Protein AF-A0A7S1AR03-F1 (afdb_monomer)

Structure (mmCIF, N/CA/C/O backbone):
data_AF-A0A7S1AR03-F1
#
_entry.id   AF-A0A7S1AR03-F1
#
loop_
_atom_site.group_PDB
_atom_site.id
_atom_site.type_symbol
_atom_site.label_atom_id
_atom_site.label_alt_id
_atom_site.label_comp_id
_atom_site.label_asym_id
_atom_site.label_entity_id
_atom_site.label_seq_id
_atom_site.pdbx_PDB_ins_code
_atom_site.Cartn_x
_atom_site.Cartn_y
_atom_site.Cartn_z
_atom_site.occupancy
_atom_site.B_iso_or_equiv
_atom_site.auth_seq_id
_atom_site.auth_comp_id
_atom_site.auth_asym_id
_atom_site.auth_atom_id
_atom_site.pdbx_PDB_model_num
ATOM 1 N N . MET A 1 1 ? 25.956 -5.002 -8.407 1.00 45.28 1 MET A N 1
ATOM 2 C CA . MET A 1 1 ? 24.996 -4.002 -8.922 1.00 45.28 1 MET A CA 1
ATOM 3 C C . MET A 1 1 ? 23.607 -4.497 -8.555 1.00 45.28 1 MET A C 1
ATOM 5 O O . MET A 1 1 ? 23.213 -5.541 -9.053 1.00 45.28 1 MET A O 1
ATOM 9 N N . VAL A 1 2 ? 22.921 -3.861 -7.604 1.00 52.69 2 VAL A N 1
ATOM 10 C CA . VAL A 1 2 ? 21.537 -4.247 -7.279 1.00 52.69 2 VAL A CA 1
ATOM 11 C C . VAL A 1 2 ? 20.655 -3.767 -8.431 1.00 52.69 2 VAL A C 1
ATOM 13 O O . VAL A 1 2 ? 20.696 -2.583 -8.761 1.00 52.69 2 VAL A O 1
ATOM 16 N N . SER A 1 3 ? 19.921 -4.676 -9.078 1.00 77.12 3 SER A N 1
ATOM 17 C CA . SER A 1 3 ? 18.981 -4.301 -10.142 1.00 77.12 3 SER A CA 1
ATOM 18 C C . SER A 1 3 ? 17.874 -3.417 -9.561 1.00 77.12 3 SER A C 1
ATOM 20 O O . SER A 1 3 ? 17.363 -3.713 -8.478 1.00 77.12 3 SER A O 1
ATOM 22 N N . TYR A 1 4 ? 17.488 -2.352 -10.270 1.00 78.38 4 TYR A N 1
ATOM 23 C CA . TYR A 1 4 ? 16.391 -1.461 -9.869 1.00 78.38 4 TYR A CA 1
ATOM 24 C C . TYR A 1 4 ? 15.093 -2.230 -9.590 1.00 78.38 4 TYR A C 1
ATOM 26 O O . TYR A 1 4 ? 14.359 -1.878 -8.668 1.00 78.38 4 TYR A O 1
ATOM 34 N N . ASP A 1 5 ? 14.872 -3.331 -10.307 1.00 76.56 5 ASP A N 1
ATOM 35 C CA . ASP A 1 5 ? 13.723 -4.218 -10.115 1.00 76.56 5 ASP A CA 1
ATOM 36 C C . ASP A 1 5 ? 13.712 -4.866 -8.727 1.00 76.56 5 ASP A C 1
ATOM 38 O O . ASP A 1 5 ? 12.665 -4.969 -8.097 1.00 76.56 5 ASP A O 1
ATOM 42 N N . CYS A 1 6 ? 14.880 -5.248 -8.201 1.00 82.19 6 CYS A N 1
ATOM 43 C CA . CYS A 1 6 ? 14.987 -5.858 -6.875 1.00 82.19 6 CYS A CA 1
ATOM 44 C C . CYS A 1 6 ? 14.612 -4.857 -5.772 1.00 82.19 6 CYS A C 1
ATOM 46 O O . CYS A 1 6 ? 13.859 -5.187 -4.858 1.00 82.19 6 CYS A O 1
ATOM 48 N N . ILE A 1 7 ? 15.081 -3.610 -5.892 1.00 85.50 7 ILE A N 1
ATOM 49 C CA . ILE A 1 7 ? 14.748 -2.536 -4.945 1.00 85.50 7 ILE A CA 1
ATOM 50 C C . ILE A 1 7 ? 13.247 -2.243 -4.992 1.00 85.50 7 ILE A C 1
ATOM 52 O O . ILE A 1 7 ? 12.609 -2.148 -3.946 1.00 85.50 7 ILE A O 1
ATOM 56 N N . LEU A 1 8 ? 12.670 -2.149 -6.192 1.00 86.81 8 LEU A N 1
ATOM 57 C CA . LEU A 1 8 ? 11.239 -1.904 -6.361 1.00 86.81 8 LEU A CA 1
ATOM 58 C C . LEU A 1 8 ? 10.381 -3.042 -5.805 1.00 86.81 8 LEU A C 1
ATOM 60 O O . LEU A 1 8 ? 9.398 -2.760 -5.123 1.00 86.81 8 LEU A O 1
ATOM 64 N N . CYS A 1 9 ? 10.773 -4.300 -6.019 1.00 86.69 9 CYS A N 1
ATOM 65 C CA . CYS A 1 9 ? 10.070 -5.451 -5.456 1.00 86.69 9 CYS A CA 1
ATOM 66 C C . CYS A 1 9 ? 10.150 -5.492 -3.924 1.00 86.69 9 CYS A C 1
ATOM 68 O O . CYS A 1 9 ? 9.144 -5.753 -3.269 1.00 86.69 9 CYS A O 1
ATOM 70 N N . LEU A 1 10 ? 11.312 -5.192 -3.334 1.00 89.00 10 LEU A N 1
ATOM 71 C CA . LEU A 1 10 ? 11.476 -5.164 -1.876 1.00 89.00 10 LEU A CA 1
ATOM 72 C C . LEU A 1 10 ? 10.691 -4.018 -1.232 1.00 89.00 10 LEU A C 1
ATOM 74 O O . LEU A 1 10 ? 9.923 -4.246 -0.296 1.00 89.00 10 LEU A O 1
ATOM 78 N N . CYS A 1 11 ? 10.844 -2.793 -1.745 1.00 90.75 11 CYS A N 1
ATOM 79 C CA . CYS A 1 11 ? 10.102 -1.633 -1.252 1.00 90.75 11 CYS A CA 1
ATOM 80 C C . CYS A 1 11 ? 8.594 -1.819 -1.448 1.00 90.75 11 CYS A C 1
ATOM 82 O O . CYS A 1 11 ? 7.817 -1.553 -0.534 1.00 90.75 11 CYS A O 1
ATOM 84 N N . GLY A 1 12 ? 8.184 -2.319 -2.616 1.00 89.94 12 GLY A N 1
ATOM 85 C CA . GLY A 1 12 ? 6.792 -2.612 -2.927 1.00 89.94 12 GLY A CA 1
ATOM 86 C C . GLY A 1 12 ? 6.200 -3.690 -2.020 1.00 89.94 12 GLY A C 1
ATOM 87 O O . GLY A 1 12 ? 5.111 -3.502 -1.478 1.00 89.94 12 GLY A O 1
ATOM 88 N N . GLY A 1 13 ? 6.933 -4.781 -1.787 1.00 90.88 13 GLY A N 1
ATOM 89 C CA . GLY A 1 13 ? 6.532 -5.848 -0.872 1.00 90.88 13 GLY A CA 1
ATOM 90 C C . GLY A 1 13 ? 6.371 -5.356 0.567 1.00 90.88 13 GLY A C 1
ATOM 91 O O . GLY A 1 13 ? 5.349 -5.634 1.193 1.00 90.88 13 GLY A O 1
ATOM 92 N N . LEU A 1 14 ? 7.327 -4.568 1.071 1.00 93.31 14 LEU A N 1
ATOM 93 C CA . LEU A 1 14 ? 7.262 -3.991 2.418 1.00 93.31 14 LEU A CA 1
ATOM 94 C C . LEU A 1 14 ? 6.062 -3.048 2.580 1.00 93.31 14 LEU A C 1
ATOM 96 O O . LEU A 1 14 ? 5.306 -3.170 3.543 1.00 93.31 14 LEU A O 1
ATOM 100 N N . VAL A 1 15 ? 5.850 -2.144 1.618 1.00 94.12 15 VAL A N 1
ATOM 101 C CA . VAL A 1 15 ? 4.688 -1.243 1.620 1.00 94.12 15 VAL A CA 1
ATOM 102 C C . VAL A 1 15 ? 3.385 -2.035 1.592 1.00 94.12 15 VAL A C 1
ATOM 104 O O . VAL A 1 15 ? 2.469 -1.718 2.347 1.00 94.12 15 VAL A O 1
ATOM 107 N N . SER A 1 16 ? 3.300 -3.097 0.789 1.00 93.69 16 SER A N 1
ATOM 108 C CA . SER A 1 16 ? 2.112 -3.951 0.742 1.00 93.69 16 SER A CA 1
ATOM 109 C C . SER A 1 16 ? 1.804 -4.614 2.091 1.00 93.69 16 SER A C 1
ATOM 111 O O . SER A 1 16 ? 0.634 -4.736 2.442 1.00 93.69 16 SER A O 1
ATOM 113 N N . VAL A 1 17 ? 2.814 -4.977 2.891 1.00 94.12 17 VAL A N 1
ATOM 114 C CA . VAL A 1 17 ? 2.603 -5.484 4.261 1.00 94.12 17 VAL A CA 1
ATOM 115 C C . VAL A 1 17 ? 2.029 -4.399 5.175 1.00 94.12 17 VAL A C 1
ATOM 117 O O . VAL A 1 17 ? 1.090 -4.660 5.925 1.00 94.12 17 VAL A O 1
ATOM 120 N N . PHE A 1 18 ? 2.532 -3.167 5.101 1.00 94.56 18 PHE A N 1
ATOM 121 C CA . PHE A 1 18 ? 1.993 -2.069 5.913 1.00 94.56 18 PHE A CA 1
ATOM 122 C C . PHE A 1 18 ? 0.559 -1.702 5.512 1.00 94.56 18 PHE A C 1
ATOM 124 O O . PHE A 1 18 ? -0.281 -1.447 6.377 1.00 94.56 18 PHE A O 1
ATOM 131 N N . LEU A 1 19 ? 0.253 -1.737 4.214 1.00 94.06 19 LEU A N 1
ATOM 132 C CA . LEU A 1 19 ? -1.102 -1.524 3.707 1.00 94.06 19 LEU A CA 1
ATOM 133 C C . LEU A 1 19 ? -2.047 -2.683 4.068 1.00 94.06 19 LEU A C 1
ATOM 135 O O . LEU A 1 19 ? -3.223 -2.446 4.324 1.00 94.06 19 LEU A O 1
ATOM 139 N N . LEU A 1 20 ? -1.555 -3.921 4.181 1.00 94.81 20 LEU A N 1
ATOM 140 C CA . LEU A 1 20 ? -2.344 -5.027 4.737 1.00 94.81 20 LEU A CA 1
ATOM 141 C C . LEU A 1 20 ? -2.737 -4.757 6.195 1.00 94.81 20 LEU A C 1
ATOM 143 O O . LEU A 1 20 ? -3.902 -4.928 6.551 1.00 94.81 20 LEU A O 1
ATOM 147 N N . THR A 1 21 ? -1.804 -4.270 7.019 1.00 93.38 21 THR A N 1
ATOM 148 C CA . THR A 1 21 ? -2.104 -3.852 8.401 1.00 93.38 21 THR A CA 1
ATOM 149 C C . THR A 1 21 ? -3.168 -2.757 8.433 1.00 93.38 21 THR A C 1
ATOM 151 O O . THR A 1 21 ? -4.097 -2.831 9.238 1.00 93.38 21 THR A O 1
ATOM 154 N N . LEU A 1 22 ? -3.079 -1.776 7.529 1.00 93.38 22 LEU A N 1
ATOM 155 C CA . LEU A 1 22 ? -4.106 -0.751 7.365 1.00 93.38 22 LEU A CA 1
ATOM 156 C C . LEU A 1 22 ? -5.472 -1.370 7.045 1.00 93.38 22 LEU A C 1
ATOM 158 O O . LEU A 1 22 ? -6.440 -1.082 7.740 1.00 93.38 22 LEU A O 1
ATOM 162 N N . 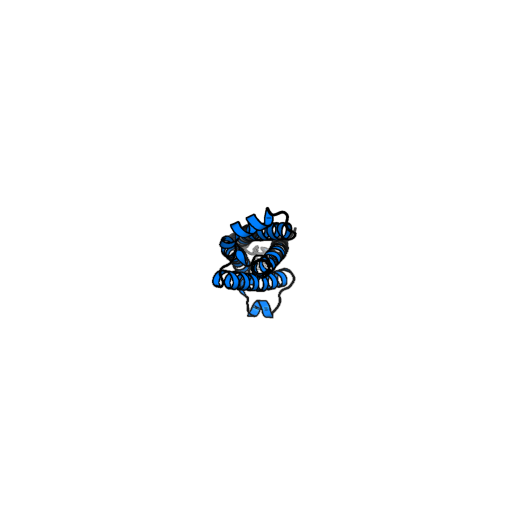GLY A 1 23 ? -5.558 -2.242 6.039 1.00 93.38 23 GLY A N 1
ATOM 163 C CA . GLY A 1 23 ? -6.824 -2.867 5.653 1.00 93.38 23 GLY A CA 1
ATOM 164 C C . GLY A 1 23 ? -7.473 -3.656 6.797 1.00 93.38 23 GLY A C 1
ATOM 165 O O . GLY A 1 23 ? -8.673 -3.522 7.037 1.00 93.38 23 GLY A O 1
ATOM 166 N N . VAL A 1 24 ? -6.675 -4.399 7.572 1.00 94.00 24 VAL A N 1
ATOM 167 C CA . VAL A 1 24 ? -7.149 -5.121 8.767 1.00 94.00 24 VAL A CA 1
ATOM 168 C C . VAL A 1 24 ? -7.653 -4.160 9.844 1.00 94.00 24 VAL A C 1
ATOM 170 O O . VAL A 1 24 ? -8.699 -4.410 10.443 1.00 94.00 24 VAL A O 1
ATOM 173 N N . LEU A 1 25 ? -6.949 -3.052 10.087 1.00 91.69 25 LEU A N 1
ATOM 174 C CA . LEU A 1 25 ? -7.390 -2.044 11.051 1.00 91.69 25 LEU A CA 1
ATOM 175 C C . LEU A 1 25 ? -8.703 -1.391 10.639 1.00 91.69 25 LEU A C 1
ATOM 177 O O . LEU A 1 25 ? -9.582 -1.254 11.480 1.00 91.69 25 LEU A O 1
ATOM 181 N N . LEU A 1 26 ? -8.869 -1.042 9.365 1.00 91.31 26 LEU A N 1
ATOM 182 C CA . LEU A 1 26 ? -10.112 -0.440 8.876 1.00 91.31 26 LEU A CA 1
ATOM 183 C C . LEU A 1 26 ? -11.306 -1.392 8.990 1.00 91.31 26 LEU A C 1
ATOM 185 O O . LEU A 1 26 ? -12.415 -0.9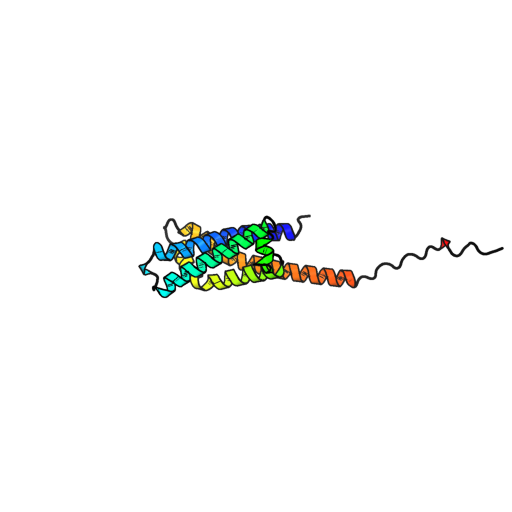60 9.280 1.00 91.31 26 LEU A O 1
ATOM 189 N N . ILE A 1 27 ? -11.081 -2.699 8.844 1.00 92.56 27 ILE A N 1
ATOM 190 C CA . ILE A 1 27 ? -12.120 -3.697 9.122 1.00 92.56 27 ILE A CA 1
ATOM 191 C C . ILE A 1 27 ? -12.425 -3.754 10.622 1.00 92.56 27 ILE A C 1
ATOM 193 O O . ILE A 1 27 ? -13.579 -3.916 10.997 1.00 92.56 27 ILE A O 1
ATOM 197 N N . LYS A 1 28 ? -11.412 -3.640 11.487 1.00 90.81 28 LYS A N 1
ATOM 198 C CA . LYS A 1 28 ? -11.538 -3.877 12.931 1.00 90.81 28 LYS A CA 1
ATOM 199 C C . LYS A 1 28 ? -12.066 -2.674 13.723 1.00 90.81 28 LYS A C 1
ATOM 201 O O . LYS A 1 28 ? -12.890 -2.861 14.617 1.00 90.81 28 LYS A O 1
ATOM 206 N N . LEU A 1 29 ? -11.602 -1.463 13.416 1.00 86.94 29 LEU A N 1
ATOM 207 C CA . LEU A 1 29 ? -11.915 -0.232 14.156 1.00 86.94 29 LEU A CA 1
ATOM 208 C C . LEU A 1 29 ? -13.422 0.024 14.337 1.00 86.94 29 LEU A C 1
ATOM 210 O O . LEU A 1 29 ? -13.820 0.401 15.440 1.00 86.94 29 LEU A O 1
ATOM 214 N N . PRO A 1 30 ? -14.283 -0.225 13.335 1.00 86.56 30 PRO A N 1
ATOM 215 C CA . PRO A 1 30 ? -15.718 -0.019 13.491 1.00 86.56 30 PRO A CA 1
ATOM 216 C C . PRO A 1 30 ? -16.372 -0.980 14.503 1.00 86.56 30 PRO A C 1
ATOM 218 O O . PRO A 1 30 ? -17.443 -0.685 15.029 1.00 86.56 30 PRO A O 1
ATOM 221 N N . PHE A 1 31 ? -15.739 -2.118 14.816 1.00 87.25 31 PHE A N 1
ATOM 222 C CA . PHE A 1 31 ? -16.201 -3.046 15.857 1.00 87.25 31 PHE A CA 1
ATOM 223 C C . PHE A 1 31 ? -15.643 -2.711 17.240 1.00 87.25 31 PHE A C 1
ATOM 225 O O . PHE A 1 31 ? -16.293 -2.992 18.244 1.00 87.25 31 PHE A O 1
ATOM 232 N N . THR A 1 32 ? -14.441 -2.133 17.315 1.00 84.12 32 THR A N 1
ATOM 233 C CA . THR A 1 32 ? -13.821 -1.768 18.598 1.00 84.12 32 THR A CA 1
ATOM 234 C C . THR A 1 32 ? -14.275 -0.405 19.098 1.00 84.12 32 THR A C 1
ATOM 236 O O . THR A 1 32 ? -14.242 -0.162 20.304 1.00 84.12 32 THR A O 1
ATOM 239 N N . ARG A 1 33 ? -14.738 0.469 18.197 1.00 79.75 33 ARG A N 1
ATOM 240 C CA . ARG A 1 33 ? -15.242 1.810 18.518 1.00 79.75 33 ARG A CA 1
ATOM 241 C C . ARG A 1 33 ? -16.567 2.104 17.808 1.00 79.75 33 ARG A C 1
ATOM 243 O O . ARG A 1 33 ? -16.638 3.031 17.009 1.00 79.75 33 ARG A O 1
ATOM 250 N N . PRO A 1 34 ? -17.639 1.345 18.087 1.00 77.06 34 PRO A N 1
ATOM 251 C CA . PRO A 1 34 ? -18.909 1.494 17.373 1.00 77.06 34 PRO A CA 1
ATOM 252 C C . PRO A 1 34 ? -19.566 2.872 17.565 1.00 77.06 34 PRO A C 1
ATOM 254 O O . PRO A 1 34 ? -20.359 3.277 16.728 1.00 77.06 34 PRO A O 1
ATOM 257 N N . GLY A 1 35 ? -19.231 3.599 18.638 1.00 78.38 35 GLY A N 1
ATOM 258 C CA . GLY A 1 35 ? -19.742 4.951 18.897 1.00 78.38 35 GLY A CA 1
ATOM 259 C C . GLY A 1 35 ? -19.143 6.052 18.014 1.00 78.38 35 GLY A C 1
ATOM 260 O O . GLY A 1 35 ? -19.691 7.148 17.988 1.00 78.38 35 GLY A O 1
ATOM 261 N N . ASP A 1 36 ? -18.061 5.761 17.285 1.00 78.31 36 ASP A N 1
ATOM 262 C CA . ASP A 1 36 ? -17.363 6.730 16.428 1.00 78.31 36 ASP A CA 1
ATOM 263 C C . ASP A 1 36 ? -17.855 6.693 14.966 1.00 78.31 36 ASP A C 1
ATOM 265 O O . ASP A 1 36 ? -17.364 7.463 14.141 1.00 78.31 36 ASP A O 1
ATOM 269 N N . TYR A 1 37 ? -18.780 5.785 14.620 1.00 80.25 37 TYR A N 1
ATOM 270 C CA . TYR A 1 37 ? -19.204 5.545 13.237 1.00 80.25 37 TYR A CA 1
ATOM 271 C C . TYR A 1 37 ? -20.723 5.530 13.087 1.00 80.25 37 TYR A C 1
ATOM 273 O O . TYR A 1 37 ? -21.416 4.717 13.701 1.00 80.25 37 TYR A O 1
ATOM 281 N N . ASP A 1 38 ? -21.229 6.324 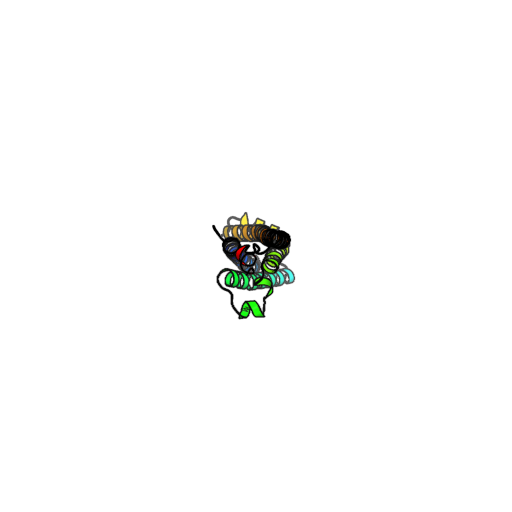12.146 1.00 85.62 38 ASP A N 1
ATOM 282 C CA . ASP A 1 38 ? -22.576 6.118 11.613 1.00 85.62 38 ASP A CA 1
ATOM 283 C C . ASP A 1 38 ? -22.643 4.815 10.798 1.00 85.62 38 ASP A C 1
ATOM 285 O O . ASP A 1 38 ? -21.646 4.376 10.218 1.00 85.62 38 ASP A O 1
ATOM 289 N N . ALA A 1 39 ? -23.832 4.216 10.654 1.00 78.88 39 ALA A N 1
ATOM 290 C CA . ALA A 1 39 ? -24.009 2.942 9.938 1.00 78.88 39 ALA A CA 1
ATOM 291 C C . ALA A 1 39 ? -23.425 2.944 8.504 1.00 78.88 39 ALA A C 1
ATOM 293 O O . ALA A 1 39 ? -22.876 1.940 8.048 1.00 78.88 39 ALA A O 1
ATOM 294 N N . GLY A 1 40 ? -23.498 4.080 7.799 1.00 82.44 40 GLY A N 1
ATOM 295 C CA . GLY A 1 40 ? -22.898 4.239 6.468 1.00 82.44 40 GLY A CA 1
ATOM 296 C C . GLY A 1 40 ? -21.367 4.320 6.493 1.00 82.44 40 GLY A C 1
ATOM 297 O O . GLY A 1 40 ? -20.700 3.711 5.656 1.00 82.44 40 GLY A O 1
ATOM 298 N N . GLN A 1 41 ? -20.798 5.018 7.477 1.00 84.50 41 GLN A N 1
ATOM 299 C CA . GLN A 1 41 ? -19.346 5.119 7.661 1.00 84.50 41 GLN A CA 1
ATOM 300 C C . GLN A 1 41 ? -18.751 3.781 8.099 1.00 84.50 41 GLN A C 1
ATOM 302 O O . GLN A 1 41 ? -17.682 3.394 7.630 1.00 84.50 41 GLN A O 1
ATOM 307 N N . TRP A 1 42 ? -19.482 3.049 8.938 1.00 86.56 42 TRP A N 1
ATOM 308 C CA . TRP A 1 42 ? -19.141 1.710 9.395 1.00 86.56 42 TRP A CA 1
ATOM 309 C C . TRP A 1 42 ? -18.945 0.750 8.216 1.00 86.56 42 TRP A C 1
ATOM 311 O O . TRP A 1 42 ? -17.874 0.160 8.057 1.00 86.56 42 TRP A O 1
ATOM 321 N N . LEU A 1 43 ? -19.940 0.665 7.324 1.00 88.19 43 LEU A N 1
ATOM 322 C CA . LEU A 1 43 ? -19.860 -0.191 6.140 1.00 88.19 43 LEU A CA 1
ATOM 323 C C . LEU A 1 43 ? -18.784 0.290 5.152 1.00 88.19 43 LEU A C 1
ATOM 325 O O . LEU A 1 43 ? -18.059 -0.532 4.592 1.00 88.19 43 LEU A O 1
ATOM 329 N N . SER A 1 44 ? -18.649 1.607 4.961 1.00 88.94 44 SER A N 1
ATOM 330 C CA . SER A 1 44 ? -17.626 2.184 4.079 1.00 88.94 44 SER A CA 1
ATOM 331 C C . SER A 1 44 ? -16.208 1.842 4.544 1.00 88.94 44 SER A C 1
ATOM 333 O O . SER A 1 44 ? -15.371 1.463 3.725 1.00 88.94 44 SER A O 1
ATOM 335 N N . CYS A 1 45 ? -15.941 1.931 5.850 1.00 88.62 45 CYS A N 1
ATOM 336 C CA . CYS A 1 45 ? -14.634 1.633 6.433 1.00 88.62 45 CYS A CA 1
ATOM 337 C C . CYS A 1 45 ? -14.267 0.152 6.244 1.00 88.62 45 CYS A C 1
ATOM 339 O O . CYS A 1 45 ? -13.173 -0.171 5.774 1.00 88.62 45 CYS A O 1
ATOM 341 N N . ILE A 1 46 ? -15.225 -0.750 6.486 1.00 91.44 46 ILE A N 1
ATOM 342 C CA . ILE A 1 46 ? -15.047 -2.191 6.259 1.00 91.44 46 ILE A CA 1
ATOM 343 C C . ILE A 1 46 ? -14.797 -2.484 4.775 1.00 91.44 46 ILE A C 1
ATOM 345 O O . ILE A 1 46 ? -13.851 -3.201 4.442 1.00 91.44 46 ILE A O 1
ATOM 349 N N . ALA A 1 47 ? -15.603 -1.921 3.872 1.00 91.56 47 ALA A N 1
ATOM 350 C CA . ALA A 1 47 ? -15.457 -2.135 2.432 1.00 91.56 47 ALA A CA 1
ATOM 351 C C . ALA A 1 47 ? -14.095 -1.642 1.916 1.00 91.56 47 ALA A C 1
ATOM 353 O O . ALA A 1 47 ? -13.413 -2.347 1.165 1.00 91.56 47 ALA A O 1
ATOM 354 N N . GLN A 1 48 ? -13.665 -0.464 2.370 1.00 91.56 48 GLN A N 1
ATOM 355 C CA . GLN A 1 48 ? -12.347 0.082 2.071 1.00 91.56 48 GLN A CA 1
ATOM 356 C C . GLN A 1 48 ? -11.225 -0.810 2.616 1.00 91.56 48 GLN A C 1
ATOM 358 O O . GLN A 1 48 ? -10.264 -1.086 1.895 1.00 91.56 48 GLN A O 1
ATOM 363 N N . GLY A 1 49 ? -11.357 -1.309 3.846 1.00 92.75 49 GLY A N 1
ATOM 364 C CA . GLY A 1 49 ? -10.392 -2.231 4.435 1.00 92.75 49 GLY A CA 1
ATOM 365 C C . GLY A 1 49 ? -10.259 -3.539 3.651 1.00 92.75 49 GLY A C 1
ATOM 366 O O . GLY A 1 49 ? -9.141 -3.972 3.364 1.00 92.75 49 GLY A O 1
ATOM 367 N N . ILE A 1 50 ? -11.378 -4.124 3.209 1.00 94.12 50 ILE A N 1
ATOM 368 C CA . ILE A 1 50 ? -11.389 -5.329 2.361 1.00 94.12 50 ILE A CA 1
ATOM 369 C C . ILE A 1 50 ? -10.686 -5.063 1.027 1.00 94.12 50 ILE A C 1
ATOM 371 O O . ILE A 1 50 ? -9.840 -5.859 0.613 1.00 94.12 50 ILE A O 1
ATOM 375 N N . ALA A 1 51 ? -10.998 -3.944 0.368 1.00 92.56 51 ALA A N 1
ATOM 376 C CA . ALA A 1 51 ? -10.373 -3.582 -0.901 1.00 92.56 51 ALA A CA 1
ATOM 377 C C . ALA A 1 51 ? -8.854 -3.408 -0.748 1.00 92.56 51 ALA A C 1
ATOM 379 O O . ALA A 1 51 ? -8.083 -3.988 -1.517 1.00 92.56 51 ALA A O 1
ATOM 380 N N . ILE A 1 52 ? -8.414 -2.673 0.280 1.00 93.38 52 ILE A N 1
ATOM 381 C CA . ILE A 1 52 ? -6.991 -2.470 0.572 1.00 93.38 52 ILE A CA 1
ATOM 382 C C . ILE A 1 52 ? -6.301 -3.810 0.833 1.00 93.38 52 ILE A C 1
ATOM 384 O O . ILE A 1 52 ? -5.232 -4.049 0.269 1.00 93.38 52 ILE A O 1
ATOM 388 N N . CYS A 1 53 ? -6.913 -4.706 1.613 1.00 95.44 53 CYS A N 1
ATOM 389 C CA . CYS A 1 53 ? -6.380 -6.045 1.852 1.00 95.44 53 CYS A CA 1
ATOM 390 C C . CYS A 1 53 ? -6.225 -6.844 0.553 1.00 95.44 53 CYS A C 1
ATOM 392 O O . CYS A 1 53 ? -5.148 -7.378 0.290 1.00 95.44 53 CYS A O 1
ATOM 394 N N . ALA A 1 54 ? -7.269 -6.902 -0.276 1.00 93.06 54 ALA A N 1
ATOM 395 C CA . ALA A 1 54 ? -7.257 -7.677 -1.513 1.00 93.06 54 ALA A CA 1
ATOM 396 C C . ALA A 1 54 ? -6.173 -7.186 -2.487 1.00 93.06 54 ALA A C 1
ATOM 398 O O . ALA A 1 54 ? -5.358 -7.982 -2.965 1.00 93.06 54 ALA A O 1
ATOM 399 N N . PHE A 1 55 ? -6.110 -5.875 -2.740 1.00 92.50 55 PHE A N 1
ATOM 400 C CA . PHE A 1 55 ? -5.126 -5.312 -3.665 1.00 92.50 55 PHE A CA 1
ATOM 401 C C . PHE A 1 55 ? -3.700 -5.333 -3.107 1.00 92.50 55 PHE A C 1
ATOM 403 O O . PHE A 1 55 ? -2.763 -5.619 -3.854 1.00 92.50 55 PHE A O 1
ATOM 410 N N . SER A 1 56 ? -3.517 -5.103 -1.804 1.00 92.94 56 SER A N 1
ATOM 411 C CA . SER A 1 56 ? -2.189 -5.155 -1.177 1.00 92.94 56 SER A CA 1
ATOM 412 C C . SER A 1 56 ? -1.654 -6.577 -1.121 1.00 92.94 56 SER A C 1
ATOM 414 O O . SER A 1 56 ? -0.469 -6.785 -1.371 1.00 92.94 56 SER A O 1
ATOM 416 N N . PHE A 1 57 ? -2.516 -7.569 -0.888 1.00 92.88 57 PHE A N 1
ATOM 417 C CA . PHE A 1 57 ? -2.130 -8.975 -0.961 1.00 92.88 57 PHE A CA 1
ATOM 418 C C . PHE A 1 57 ? -1.747 -9.383 -2.387 1.00 92.88 57 PHE A C 1
ATOM 420 O O . PHE A 1 57 ? -0.685 -9.968 -2.591 1.00 92.88 57 PHE A O 1
ATOM 427 N N . ALA A 1 58 ? -2.555 -9.012 -3.386 1.00 91.12 58 ALA A N 1
ATOM 428 C CA . ALA A 1 58 ? -2.231 -9.268 -4.788 1.00 91.12 58 ALA A CA 1
ATOM 429 C C . ALA A 1 58 ? -0.907 -8.595 -5.197 1.00 91.12 58 ALA A C 1
ATOM 431 O O . ALA A 1 58 ? -0.052 -9.216 -5.825 1.00 91.12 58 ALA A O 1
ATOM 432 N N . SER A 1 59 ? -0.698 -7.346 -4.776 1.00 90.75 59 SER A N 1
ATOM 433 C CA . SER A 1 59 ? 0.552 -6.622 -5.010 1.00 90.75 59 SER A CA 1
ATOM 434 C C . SER A 1 59 ? 1.737 -7.289 -4.307 1.00 90.75 59 SER A C 1
ATOM 436 O O . SER A 1 59 ? 2.801 -7.441 -4.903 1.00 90.75 59 SER A O 1
ATOM 438 N N . PHE A 1 60 ? 1.581 -7.730 -3.056 1.00 92.00 60 PHE A N 1
ATOM 439 C CA . PHE A 1 60 ? 2.624 -8.464 -2.336 1.00 92.00 60 PHE A CA 1
ATOM 440 C C . PHE A 1 60 ? 3.025 -9.743 -3.076 1.00 92.00 60 PHE A C 1
ATOM 442 O O . PHE A 1 60 ? 4.212 -9.954 -3.325 1.00 92.00 60 PHE A O 1
ATOM 449 N N . LEU A 1 61 ? 2.044 -10.552 -3.485 1.00 90.00 61 LEU A N 1
ATOM 450 C CA . LEU A 1 61 ? 2.292 -11.777 -4.240 1.00 90.00 61 LEU A CA 1
ATOM 451 C C . LEU A 1 61 ? 3.066 -11.486 -5.526 1.00 90.00 61 LEU A C 1
ATOM 453 O O . LEU A 1 61 ? 4.105 -12.102 -5.734 1.00 90.00 61 LEU A O 1
ATOM 457 N N . GLU A 1 62 ? 2.648 -10.489 -6.309 1.00 88.19 62 GLU A N 1
ATOM 458 C CA . GLU A 1 62 ? 3.340 -10.074 -7.538 1.00 88.19 62 GLU A CA 1
ATOM 459 C C . GLU A 1 62 ? 4.755 -9.513 -7.310 1.00 88.19 62 GLU A C 1
ATOM 461 O O . GLU A 1 62 ? 5.596 -9.574 -8.211 1.00 88.19 62 GLU A O 1
ATOM 466 N N . ASN A 1 63 ? 5.051 -8.958 -6.131 1.00 83.06 63 ASN A N 1
ATOM 467 C CA . ASN A 1 63 ? 6.408 -8.537 -5.768 1.00 83.06 63 ASN A CA 1
ATOM 468 C C . ASN A 1 63 ? 7.314 -9.729 -5.404 1.00 83.06 63 ASN A C 1
ATOM 470 O O . ASN A 1 63 ? 8.527 -9.639 -5.587 1.00 83.06 63 ASN A O 1
ATOM 474 N N . VAL A 1 64 ? 6.749 -10.842 -4.919 1.00 83.31 64 VAL A N 1
ATOM 475 C CA . VAL A 1 64 ? 7.495 -12.071 -4.591 1.00 83.31 64 VAL A CA 1
ATOM 476 C C . VAL A 1 64 ? 7.675 -12.956 -5.825 1.00 83.31 64 VAL A C 1
ATOM 478 O O . VAL A 1 64 ? 8.771 -13.450 -6.093 1.00 83.31 64 VAL A O 1
ATOM 481 N N . ARG A 1 65 ? 6.595 -13.185 -6.573 1.00 80.25 65 ARG A N 1
ATOM 482 C CA . ARG A 1 65 ? 6.569 -14.041 -7.760 1.00 80.25 65 ARG A CA 1
ATOM 483 C C . ARG A 1 65 ? 5.402 -13.638 -8.654 1.00 80.25 65 ARG A C 1
ATOM 485 O O . ARG A 1 65 ? 4.310 -13.406 -8.165 1.00 80.25 65 ARG A O 1
ATOM 492 N N . SER A 1 66 ? 5.595 -13.623 -9.970 1.00 79.00 66 SER A N 1
ATOM 493 C CA . SER A 1 66 ? 4.473 -13.368 -10.877 1.00 79.00 66 SER A CA 1
ATOM 494 C C . SER A 1 66 ? 3.496 -14.550 -10.890 1.00 79.00 66 SER A C 1
ATOM 496 O O . SER A 1 66 ? 3.901 -15.701 -11.101 1.00 79.00 66 SER A O 1
ATOM 498 N N . PHE A 1 67 ? 2.215 -14.267 -10.657 1.00 80.75 67 PHE A N 1
ATOM 499 C CA . PHE A 1 67 ? 1.117 -15.226 -10.671 1.00 80.75 67 PHE A CA 1
ATOM 500 C C . PHE A 1 67 ? 0.184 -14.942 -11.848 1.00 80.75 67 PHE A C 1
ATOM 502 O O . PHE A 1 67 ? -0.379 -13.859 -11.988 1.00 80.75 67 PHE A O 1
ATOM 509 N N . GLN A 1 68 ? -0.086 -15.969 -12.654 1.00 80.50 68 GLN A N 1
ATOM 510 C CA . GLN A 1 68 ? -0.935 -15.844 -13.844 1.00 80.50 68 GLN A CA 1
ATOM 511 C C . GLN A 1 68 ? -2.360 -15.349 -13.526 1.00 80.50 68 GLN A C 1
ATOM 513 O O . GLN A 1 68 ? -2.935 -14.583 -14.295 1.00 80.50 68 GLN A O 1
ATOM 518 N N . CYS A 1 69 ? -2.913 -15.730 -12.369 1.00 80.44 69 CYS A N 1
ATOM 519 C CA . CYS A 1 69 ? -4.220 -15.249 -11.911 1.00 80.44 69 CYS A CA 1
ATOM 520 C C . CYS A 1 69 ? -4.232 -13.725 -11.702 1.00 80.44 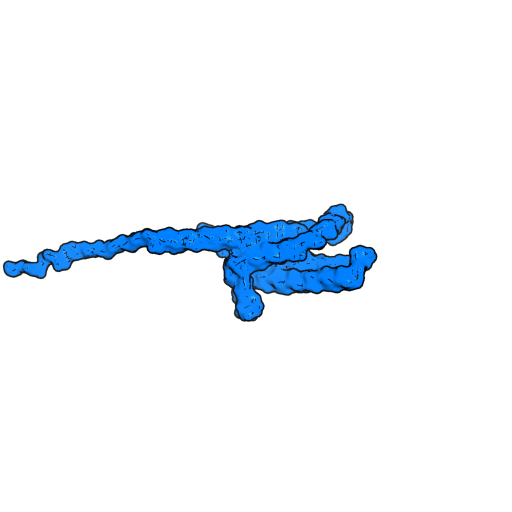69 CYS A C 1
ATOM 522 O O . CYS A 1 69 ? -5.167 -13.045 -12.127 1.00 80.44 69 CYS A O 1
ATOM 524 N N . ILE A 1 70 ? -3.174 -13.174 -11.100 1.00 80.94 70 ILE A N 1
ATOM 525 C CA . ILE A 1 70 ? -3.065 -11.735 -10.844 1.00 80.94 70 ILE A CA 1
ATOM 526 C C . ILE A 1 70 ? -2.749 -11.000 -12.144 1.00 80.94 70 ILE A C 1
ATOM 528 O O . ILE A 1 70 ? -3.352 -9.966 -12.407 1.00 80.94 70 ILE A O 1
ATOM 532 N N . ALA A 1 71 ? -1.913 -11.564 -13.016 1.00 81.06 71 ALA A N 1
ATOM 533 C CA . ALA A 1 71 ? -1.688 -11.008 -14.348 1.00 81.06 71 ALA A CA 1
ATOM 534 C C . ALA A 1 71 ? -2.988 -10.891 -15.171 1.00 81.06 71 ALA A C 1
ATOM 536 O O . ALA A 1 71 ? -3.177 -9.903 -15.879 1.00 81.06 71 ALA A O 1
ATOM 537 N N . SER A 1 72 ? -3.902 -11.861 -15.045 1.00 82.44 72 SER A N 1
ATOM 538 C CA . SER A 1 72 ? -5.177 -11.866 -15.772 1.00 82.44 72 SER A CA 1
ATOM 539 C C . SER A 1 72 ? -6.230 -10.913 -15.195 1.00 82.44 72 SER A C 1
ATOM 541 O O . SER A 1 72 ? -7.031 -10.386 -15.959 1.00 82.44 72 SER A O 1
ATOM 543 N N . ASN A 1 73 ? -6.267 -10.712 -13.872 1.00 86.00 73 ASN A N 1
ATOM 544 C CA . ASN A 1 73 ? -7.327 -9.933 -13.207 1.00 86.00 73 ASN A CA 1
ATOM 545 C C . ASN A 1 73 ? -6.867 -8.536 -12.758 1.00 86.00 73 ASN A C 1
ATOM 547 O O . ASN A 1 73 ? -7.646 -7.588 -12.749 1.00 86.00 73 ASN A O 1
ATOM 551 N N . CYS A 1 74 ? -5.587 -8.395 -12.426 1.00 85.12 74 CYS A N 1
ATOM 552 C CA . CYS A 1 74 ? -4.950 -7.170 -11.952 1.00 85.12 74 CYS A CA 1
ATOM 553 C C . CYS A 1 74 ? -3.673 -6.888 -12.757 1.00 85.12 74 CYS A C 1
ATOM 555 O O . CYS A 1 74 ? -2.631 -6.565 -12.188 1.00 85.12 74 CYS A O 1
ATOM 557 N N . GLY A 1 75 ? -3.743 -6.991 -14.089 1.00 84.62 75 GLY A N 1
ATOM 558 C CA . GLY A 1 75 ? -2.589 -6.821 -14.982 1.00 84.62 75 GLY A CA 1
ATOM 559 C C . GLY A 1 75 ? -1.842 -5.490 -14.817 1.00 84.62 75 GLY A C 1
ATOM 560 O O . GLY A 1 75 ? -0.655 -5.410 -15.105 1.00 84.62 75 GLY A O 1
ATOM 561 N N . PHE A 1 76 ? -2.475 -4.447 -14.271 1.00 86.75 76 PHE A N 1
ATOM 562 C CA . PHE A 1 76 ? -1.777 -3.204 -13.927 1.00 86.75 76 PHE A CA 1
ATOM 563 C C . PHE A 1 76 ? -0.667 -3.421 -12.879 1.00 86.75 76 PHE A C 1
ATOM 565 O O . PHE A 1 76 ? 0.380 -2.778 -12.964 1.00 86.75 76 PHE A O 1
ATOM 572 N N . LEU A 1 77 ? -0.834 -4.372 -11.951 1.00 88.75 77 LEU A N 1
ATOM 573 C CA . LEU A 1 77 ? 0.162 -4.725 -10.935 1.00 88.75 77 LEU A CA 1
ATOM 574 C C . LEU A 1 77 ? 1.384 -5.451 -11.508 1.00 88.75 77 LEU A C 1
ATOM 576 O O . LEU A 1 77 ? 2.355 -5.625 -10.781 1.00 88.75 77 LEU A O 1
ATOM 580 N N . THR A 1 78 ? 1.393 -5.863 -12.775 1.00 86.62 78 THR A N 1
ATOM 581 C CA . THR A 1 78 ? 2.569 -6.521 -13.380 1.00 86.62 78 THR A CA 1
ATOM 582 C C . THR A 1 78 ? 3.529 -5.524 -14.029 1.00 86.62 78 THR A C 1
ATOM 584 O O . THR A 1 78 ? 4.648 -5.876 -14.392 1.00 86.62 78 THR A O 1
ATOM 587 N N . THR A 1 79 ? 3.121 -4.257 -14.157 1.00 87.81 79 THR A N 1
ATOM 588 C CA . THR A 1 79 ? 3.902 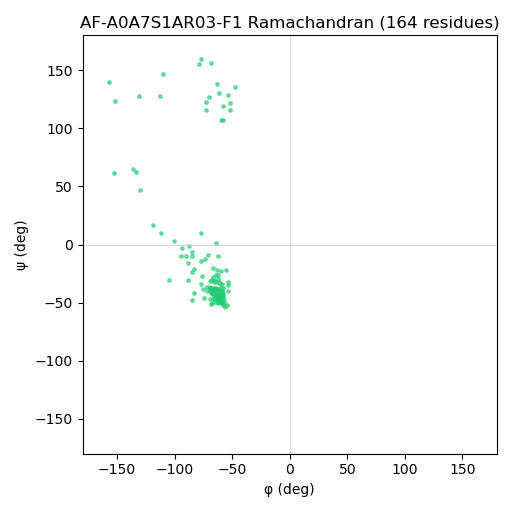-3.216 -14.834 1.00 87.81 79 THR A CA 1
ATOM 589 C C . THR A 1 79 ? 4.446 -2.193 -13.845 1.00 87.81 79 THR A C 1
ATOM 591 O O . THR A 1 79 ? 3.779 -1.840 -12.873 1.00 87.81 79 THR A O 1
ATOM 594 N N . ILE A 1 80 ? 5.634 -1.644 -14.122 1.00 87.25 80 ILE A N 1
ATOM 595 C CA . ILE A 1 80 ? 6.237 -0.605 -13.272 1.00 87.25 80 ILE A CA 1
ATOM 596 C C . ILE A 1 80 ? 5.324 0.624 -13.126 1.00 87.25 80 ILE A C 1
ATOM 598 O O . ILE A 1 80 ? 5.149 1.139 -12.026 1.00 87.25 80 ILE A O 1
ATOM 602 N N . VAL A 1 81 ? 4.686 1.063 -14.216 1.00 90.31 81 VAL A N 1
ATOM 603 C CA . VAL A 1 81 ? 3.784 2.224 -14.202 1.00 90.31 81 VAL A CA 1
ATOM 604 C C . VAL A 1 81 ? 2.512 1.907 -13.431 1.00 90.31 81 VAL A C 1
ATOM 606 O O . VAL A 1 81 ? 2.109 2.697 -12.584 1.00 90.31 81 VAL A O 1
ATOM 609 N N . GLY A 1 82 ? 1.891 0.753 -13.688 1.00 90.19 82 GLY A N 1
ATOM 610 C CA . GLY A 1 82 ? 0.650 0.381 -13.020 1.00 90.19 82 GLY A CA 1
ATOM 611 C C . GLY A 1 82 ? 0.834 0.146 -11.520 1.00 90.19 82 GLY A C 1
ATOM 612 O O . GLY A 1 82 ? -0.003 0.608 -10.748 1.00 90.19 82 GLY A O 1
ATOM 613 N N . ARG A 1 83 ? 1.962 -0.438 -11.081 1.00 90.50 83 ARG A N 1
ATOM 614 C CA . ARG A 1 83 ? 2.348 -0.478 -9.655 1.00 90.50 83 ARG A CA 1
ATOM 615 C C . ARG A 1 83 ? 2.526 0.925 -9.076 1.00 90.50 83 ARG A C 1
ATOM 617 O O . ARG A 1 83 ? 2.017 1.205 -7.996 1.00 90.50 83 ARG A O 1
ATOM 624 N N . GLY A 1 84 ? 3.205 1.814 -9.803 1.00 90.88 84 GLY A N 1
ATOM 625 C CA . GLY A 1 84 ? 3.403 3.199 -9.376 1.00 90.88 84 GLY A CA 1
ATOM 626 C C . GLY A 1 84 ? 2.088 3.944 -9.146 1.00 90.88 84 GLY A C 1
ATOM 627 O O . GLY A 1 84 ? 1.874 4.521 -8.081 1.00 90.88 84 GLY A O 1
ATOM 628 N N . VAL A 1 85 ? 1.178 3.862 -10.119 1.00 93.94 85 VAL A N 1
ATOM 629 C CA . VAL A 1 85 ? -0.166 4.450 -10.031 1.00 93.94 85 VAL A CA 1
ATOM 630 C C . VAL A 1 85 ? -0.967 3.815 -8.896 1.00 93.94 85 VAL A C 1
ATOM 632 O O . VAL A 1 85 ? -1.573 4.538 -8.113 1.00 93.94 85 VAL A O 1
ATOM 635 N N . TYR A 1 86 ? -0.923 2.489 -8.754 1.00 94.06 86 TYR A N 1
ATOM 636 C CA . TYR A 1 86 ? -1.576 1.772 -7.659 1.00 94.06 86 TYR A CA 1
ATOM 637 C C . TYR A 1 86 ? -1.163 2.303 -6.280 1.00 94.06 86 TYR A C 1
ATOM 639 O O . TYR A 1 86 ? -2.031 2.651 -5.480 1.00 94.06 86 TYR A O 1
ATOM 647 N N . TYR A 1 87 ? 0.142 2.413 -6.007 1.00 93.94 87 TYR A N 1
ATOM 648 C CA . TYR A 1 87 ? 0.625 2.854 -4.696 1.00 93.94 87 TYR A CA 1
ATOM 649 C C . TYR A 1 87 ? 0.262 4.315 -4.377 1.00 93.94 87 TYR A C 1
ATOM 651 O O . TYR A 1 87 ? -0.001 4.645 -3.216 1.00 93.94 87 TYR A O 1
ATOM 659 N N . ILE A 1 88 ? 0.199 5.179 -5.395 1.00 93.88 88 ILE A N 1
ATOM 660 C CA . ILE A 1 88 ? -0.284 6.559 -5.240 1.00 93.88 88 ILE A CA 1
ATOM 661 C C . ILE A 1 88 ? -1.782 6.556 -4.939 1.00 93.88 88 ILE A C 1
ATOM 663 O O . ILE A 1 88 ? -2.208 7.169 -3.963 1.00 93.88 88 ILE A O 1
ATOM 667 N N . LEU A 1 89 ? -2.578 5.853 -5.749 1.00 93.06 89 LEU A N 1
ATOM 668 C CA . LEU A 1 89 ? -4.032 5.836 -5.606 1.00 93.06 89 LEU A CA 1
ATOM 669 C C . LEU A 1 89 ? -4.462 5.258 -4.263 1.00 93.06 89 LEU A C 1
ATOM 671 O O . LEU A 1 89 ? -5.339 5.834 -3.629 1.00 93.06 89 LEU A O 1
ATOM 675 N N . ILE A 1 90 ? -3.837 4.174 -3.799 1.00 90.88 90 ILE A N 1
ATOM 676 C CA . ILE A 1 90 ? -4.182 3.593 -2.499 1.00 90.88 90 ILE A CA 1
ATOM 677 C C . ILE A 1 90 ? -3.781 4.515 -1.343 1.00 90.88 90 ILE A C 1
ATOM 679 O O . ILE A 1 90 ? -4.552 4.668 -0.404 1.00 90.88 90 ILE A O 1
ATOM 683 N N . GLY A 1 91 ? -2.641 5.210 -1.449 1.00 88.50 91 GLY A N 1
ATOM 684 C CA . GLY A 1 91 ? -2.233 6.212 -0.462 1.00 88.50 91 GLY A CA 1
ATOM 685 C C . GLY A 1 91 ? -3.220 7.379 -0.381 1.00 88.50 91 GLY A C 1
ATOM 686 O O . GLY A 1 91 ? -3.644 7.756 0.710 1.00 88.50 91 GLY A O 1
ATOM 687 N N . LEU A 1 92 ? -3.651 7.904 -1.533 1.00 89.19 92 LEU A N 1
ATOM 688 C CA . LEU A 1 92 ? -4.672 8.956 -1.612 1.00 89.19 92 LEU A CA 1
ATOM 689 C C . LEU A 1 92 ? -6.034 8.474 -1.104 1.00 89.19 92 LEU A C 1
ATOM 691 O O . LEU A 1 92 ? -6.707 9.190 -0.368 1.00 89.19 92 LEU A O 1
ATOM 695 N N . PHE A 1 93 ? -6.424 7.248 -1.452 1.00 86.88 93 PHE A N 1
ATOM 696 C CA . PHE A 1 93 ? -7.678 6.646 -1.008 1.00 86.88 93 PHE A CA 1
ATOM 697 C C . PHE A 1 93 ? -7.728 6.479 0.514 1.00 86.88 93 PHE A C 1
ATOM 699 O O . PHE A 1 93 ? -8.800 6.559 1.105 1.00 86.88 93 PHE A O 1
ATOM 706 N N . SER A 1 94 ? -6.576 6.297 1.161 1.00 84.25 94 SER A N 1
ATOM 707 C CA . SER A 1 94 ? -6.449 6.179 2.615 1.00 84.25 94 SER A CA 1
ATOM 708 C C . SER A 1 94 ? -6.349 7.516 3.362 1.00 84.25 94 SER A C 1
ATOM 710 O O . SER A 1 94 ? -6.467 7.519 4.587 1.00 84.25 94 SER A O 1
ATOM 712 N N . MET A 1 95 ? -6.174 8.651 2.671 1.00 83.62 95 MET A N 1
ATOM 713 C CA . MET A 1 95 ? -6.080 9.972 3.315 1.00 83.62 95 MET A CA 1
ATOM 714 C C . MET A 1 95 ? -7.310 10.381 4.141 1.00 83.62 95 MET A C 1
ATOM 716 O O . MET A 1 95 ? -7.106 10.935 5.219 1.00 83.62 95 MET A O 1
ATOM 720 N N . PRO A 1 96 ? -8.564 10.107 3.729 1.00 81.88 96 PRO A N 1
ATOM 721 C CA . PRO A 1 96 ? -9.737 10.487 4.520 1.00 81.88 96 PRO A CA 1
ATOM 722 C C . PRO A 1 96 ? -9.770 9.876 5.930 1.00 81.88 96 PRO A C 1
ATOM 724 O O . PRO A 1 96 ? -10.411 10.428 6.815 1.00 81.88 96 PRO A O 1
ATOM 727 N N . ILE A 1 97 ? -9.067 8.759 6.154 1.00 81.44 97 ILE A N 1
ATOM 728 C CA . ILE A 1 97 ? -9.026 8.047 7.444 1.00 81.44 97 ILE A CA 1
ATOM 729 C C . ILE A 1 97 ? -7.734 8.375 8.225 1.00 81.44 97 ILE A C 1
ATOM 731 O O . ILE A 1 97 ? -7.494 7.873 9.324 1.00 81.44 97 ILE A O 1
ATOM 735 N N . TRP A 1 98 ? -6.891 9.263 7.688 1.00 84.81 98 TRP A N 1
ATOM 736 C CA . TRP A 1 98 ? -5.606 9.642 8.273 1.00 84.81 98 TRP A CA 1
ATOM 737 C C . TRP A 1 98 ? -5.735 10.188 9.696 1.00 84.81 98 TRP A C 1
ATOM 739 O O . TRP A 1 98 ? -5.036 9.732 10.599 1.00 84.81 98 TRP A O 1
ATOM 749 N N . GLU A 1 99 ? -6.634 11.151 9.912 1.00 84.38 99 GLU A N 1
ATOM 750 C CA . GLU A 1 99 ? -6.811 11.786 11.224 1.00 84.38 99 GLU A CA 1
ATOM 751 C C . GLU A 1 99 ? -7.297 10.785 12.273 1.00 84.38 99 GLU A C 1
ATOM 753 O O . GLU A 1 99 ? -6.818 10.783 13.407 1.00 84.38 99 GLU A O 1
ATOM 758 N N . GLN A 1 100 ? -8.171 9.863 11.869 1.00 83.31 100 GLN A N 1
ATOM 759 C CA . GLN A 1 100 ? -8.658 8.799 12.735 1.00 83.31 100 GLN A CA 1
ATOM 760 C C . GLN A 1 100 ? -7.544 7.811 13.101 1.00 83.31 100 GLN A C 1
ATOM 762 O O . GLN A 1 100 ? -7.374 7.480 14.274 1.00 83.31 100 GLN A O 1
ATOM 767 N N . LEU A 1 101 ? -6.738 7.375 12.129 1.00 85.06 101 LEU A N 1
ATOM 768 C CA . LEU A 1 101 ? -5.580 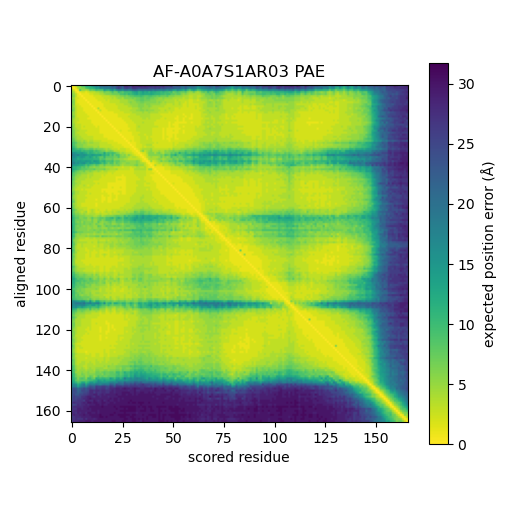6.512 12.386 1.00 85.06 101 LEU A CA 1
ATOM 769 C C . LEU A 1 101 ? -4.542 7.202 13.265 1.00 85.06 101 LEU A C 1
ATOM 771 O O . LEU A 1 101 ? -3.973 6.560 14.146 1.00 85.06 101 LEU A O 1
ATOM 775 N N . ARG A 1 102 ? -4.326 8.506 13.075 1.00 88.12 102 ARG A N 1
ATOM 776 C CA . ARG A 1 102 ? -3.449 9.303 13.932 1.00 88.12 102 ARG A CA 1
ATOM 777 C C . ARG A 1 102 ? -3.951 9.311 15.373 1.00 88.12 102 ARG A C 1
ATOM 779 O O . ARG A 1 102 ? -3.184 8.963 16.268 1.00 88.12 102 ARG A O 1
ATOM 786 N N . ALA A 1 103 ? -5.233 9.593 15.586 1.00 85.94 103 ALA A N 1
ATOM 787 C CA . ALA A 1 103 ? -5.840 9.559 16.915 1.00 85.94 103 ALA A CA 1
ATOM 788 C C . ALA A 1 103 ? -5.746 8.165 17.570 1.00 85.94 103 ALA A C 1
ATOM 790 O O . ALA A 1 103 ? -5.507 8.049 18.771 1.00 85.94 103 ALA A O 1
ATOM 791 N N . VAL A 1 104 ? -5.886 7.084 16.791 1.00 86.31 104 VAL A N 1
ATOM 792 C CA . VAL A 1 104 ? -5.664 5.712 17.282 1.00 86.31 104 VAL A CA 1
ATOM 793 C C . VAL A 1 104 ? -4.188 5.481 17.626 1.00 86.31 104 VAL A C 1
ATOM 795 O O . VAL A 1 104 ? -3.901 4.882 18.662 1.00 86.31 104 VAL A O 1
ATOM 798 N N . SER A 1 105 ? -3.254 5.970 16.807 1.00 89.62 105 SER A N 1
ATOM 799 C CA . SER A 1 105 ? -1.808 5.798 17.012 1.00 89.62 105 SER A CA 1
ATOM 800 C C . SER A 1 105 ? -1.263 6.547 18.228 1.00 89.62 105 SER A C 1
ATOM 802 O O . SER A 1 105 ? -0.320 6.083 18.859 1.00 89.62 105 SER A O 1
ATOM 804 N N . GLU A 1 106 ? -1.878 7.676 18.581 1.00 88.75 106 GLU A N 1
ATOM 805 C CA . GLU A 1 106 ? -1.521 8.480 19.754 1.00 88.75 106 GLU A CA 1
ATOM 806 C C . GLU A 1 106 ? -2.205 7.961 21.038 1.00 88.75 106 GLU A C 1
ATOM 808 O O . GLU A 1 106 ? -1.907 8.423 22.140 1.00 88.75 106 GLU A O 1
ATOM 813 N N . SER A 1 107 ? -3.106 6.976 20.925 1.00 85.50 107 SER A N 1
ATOM 814 C CA . SER A 1 107 ? -3.770 6.364 22.079 1.00 85.50 107 SER A CA 1
ATOM 815 C C . SER A 1 107 ? -2.869 5.349 22.796 1.00 85.50 107 SER A C 1
ATOM 817 O O . SER A 1 107 ? -2.008 4.723 22.192 1.00 85.50 107 SER A O 1
ATOM 819 N N . ALA A 1 108 ? -3.104 5.103 24.088 1.00 73.25 108 ALA A N 1
ATOM 820 C CA . ALA A 1 108 ? -2.388 4.069 24.851 1.00 73.25 108 ALA A CA 1
ATOM 821 C C . ALA A 1 108 ? -2.887 2.629 24.571 1.00 73.25 108 ALA A C 1
ATOM 823 O O . ALA A 1 108 ? -2.561 1.695 25.305 1.00 73.25 108 ALA A O 1
ATOM 824 N N . GLY A 1 109 ? -3.733 2.443 23.552 1.00 75.69 109 GLY A N 1
ATOM 825 C CA . GLY A 1 109 ? -4.362 1.164 23.236 1.00 75.69 109 GLY A CA 1
ATOM 826 C C . GLY A 1 109 ? -3.420 0.180 22.539 1.00 75.69 109 GLY A C 1
ATOM 827 O O . GLY A 1 109 ? -2.456 0.562 21.879 1.00 75.69 109 GLY A O 1
ATOM 828 N N . SER A 1 110 ? -3.759 -1.111 22.591 1.00 77.12 110 SER A N 1
ATOM 829 C CA . SER A 1 110 ? -3.022 -2.175 21.887 1.00 77.12 110 SER A CA 1
ATOM 830 C C . SER A 1 110 ? -3.025 -2.036 20.358 1.00 77.12 110 SER A C 1
ATOM 832 O O . SER A 1 110 ? -2.295 -2.750 19.679 1.00 77.12 110 SER A O 1
ATOM 834 N N . GLU A 1 111 ? -3.824 -1.124 19.805 1.00 83.88 111 GLU A N 1
ATOM 835 C CA . GLU A 1 111 ? -3.947 -0.851 18.368 1.00 83.88 111 GLU A CA 1
ATOM 836 C C . GLU A 1 111 ? -3.041 0.299 17.903 1.00 83.88 111 GLU A C 1
ATOM 838 O O . GLU A 1 111 ? -2.869 0.497 16.701 1.00 83.88 111 GLU A O 1
ATOM 843 N N . ALA A 1 112 ? -2.420 1.028 18.837 1.00 86.50 112 ALA A N 1
ATOM 844 C CA . ALA A 1 112 ? -1.637 2.224 18.549 1.00 86.50 112 ALA A CA 1
ATOM 845 C C . ALA A 1 112 ? -0.422 1.947 17.651 1.00 86.50 112 ALA A C 1
ATOM 847 O O . ALA A 1 112 ? -0.188 2.648 16.666 1.00 86.50 112 ALA A O 1
ATOM 848 N N . TRP A 1 113 ? 0.310 0.864 17.935 1.00 89.50 113 TRP A N 1
ATOM 849 C CA . TRP A 1 113 ? 1.462 0.449 17.128 1.00 89.50 113 TRP A CA 1
ATOM 850 C C . TRP A 1 113 ? 1.049 0.074 15.698 1.00 89.50 113 TRP A C 1
ATOM 852 O O . TRP A 1 113 ? 1.709 0.463 14.735 1.00 89.50 113 TRP A O 1
ATOM 862 N N . ALA A 1 114 ? -0.067 -0.644 15.551 1.00 89.75 114 ALA A N 1
ATOM 863 C CA . ALA A 1 114 ? -0.572 -1.074 14.256 1.00 89.75 114 ALA A CA 1
ATOM 864 C C . ALA A 1 114 ? -1.023 0.140 13.433 1.00 89.75 114 ALA A C 1
ATOM 866 O O . ALA A 1 114 ? -0.731 0.213 12.239 1.00 89.75 114 ALA A O 1
ATOM 867 N N . ALA A 1 115 ? -1.676 1.116 14.073 1.00 89.75 115 ALA A N 1
ATOM 868 C CA . ALA A 1 115 ? -2.048 2.376 13.440 1.00 89.75 115 ALA A CA 1
ATOM 869 C C . ALA A 1 115 ? -0.812 3.180 12.997 1.00 89.75 115 ALA A C 1
ATOM 871 O O . ALA A 1 115 ? -0.792 3.696 11.882 1.00 89.75 115 ALA A O 1
ATOM 872 N N . GLY A 1 116 ? 0.261 3.204 13.795 1.00 90.06 116 GLY A N 1
ATOM 873 C CA . GLY A 1 116 ? 1.540 3.808 13.400 1.00 90.06 116 GLY A CA 1
ATOM 874 C C . GLY A 1 116 ? 2.184 3.138 12.176 1.00 90.06 116 GLY A C 1
ATOM 875 O O . GLY A 1 116 ? 2.658 3.822 11.262 1.00 90.06 116 GLY A O 1
ATOM 876 N N . ILE A 1 117 ? 2.147 1.802 12.104 1.00 91.56 117 ILE A N 1
ATOM 877 C CA . ILE A 1 117 ? 2.608 1.048 10.925 1.00 91.56 117 ILE A CA 1
ATOM 878 C C . ILE A 1 117 ? 1.742 1.367 9.704 1.00 91.56 117 ILE A C 1
ATOM 880 O O . ILE A 1 117 ? 2.277 1.606 8.623 1.00 91.56 117 ILE A O 1
ATOM 884 N N . ALA A 1 118 ? 0.421 1.412 9.870 1.00 91.69 118 ALA A N 1
ATOM 885 C CA . ALA A 1 118 ? -0.508 1.743 8.797 1.00 91.69 118 ALA A CA 1
ATOM 886 C C . ALA A 1 118 ? -0.261 3.155 8.234 1.00 91.69 118 ALA A C 1
ATOM 888 O O . ALA A 1 118 ? -0.154 3.310 7.018 1.00 91.69 118 ALA A O 1
ATOM 889 N N . LEU A 1 119 ? -0.078 4.162 9.098 1.00 91.12 119 LEU A N 1
ATOM 890 C CA . LEU A 1 119 ? 0.266 5.535 8.694 1.00 91.12 119 LEU A CA 1
ATOM 891 C C . LEU A 1 119 ? 1.591 5.586 7.928 1.00 91.12 119 LEU A C 1
ATOM 893 O O . LEU A 1 119 ? 1.696 6.243 6.891 1.00 91.12 119 LEU A O 1
ATOM 897 N N . THR A 1 120 ? 2.587 4.837 8.404 1.00 92.69 120 THR A N 1
ATOM 898 C CA . THR A 1 120 ? 3.876 4.697 7.716 1.00 92.69 120 THR A CA 1
ATOM 899 C C . THR A 1 120 ? 3.691 4.065 6.335 1.00 92.69 120 THR A C 1
ATOM 901 O O . THR A 1 120 ? 4.267 4.540 5.360 1.00 92.69 120 THR A O 1
ATOM 904 N N . GLY A 1 121 ? 2.838 3.043 6.223 1.00 91.94 121 GLY A N 1
ATOM 905 C CA . GLY A 1 121 ? 2.456 2.419 4.955 1.00 91.94 121 GLY A CA 1
ATOM 906 C C . GLY A 1 121 ? 1.833 3.387 3.956 1.00 91.94 121 GLY A C 1
ATOM 907 O O . GLY A 1 121 ? 2.236 3.385 2.795 1.00 91.94 121 GLY A O 1
ATOM 908 N N . VAL A 1 122 ? 0.910 4.241 4.404 1.00 91.94 122 VAL A N 1
ATOM 909 C CA . VAL A 1 122 ? 0.264 5.265 3.561 1.00 91.94 122 VAL A CA 1
ATOM 910 C C . VAL A 1 122 ? 1.282 6.282 3.041 1.00 91.94 122 VAL A C 1
ATOM 912 O O . VAL A 1 122 ? 1.298 6.586 1.849 1.00 91.94 122 VAL A O 1
ATOM 915 N N . ILE A 1 123 ? 2.175 6.782 3.903 1.00 92.44 123 ILE A N 1
ATOM 916 C CA . ILE A 1 123 ? 3.233 7.712 3.477 1.00 92.44 123 ILE A CA 1
ATOM 917 C C . ILE A 1 123 ? 4.160 7.030 2.464 1.00 92.44 123 ILE A C 1
ATOM 919 O O . ILE A 1 123 ? 4.436 7.569 1.387 1.00 92.44 123 ILE A O 1
ATOM 923 N N . LEU A 1 124 ? 4.652 5.836 2.801 1.00 93.56 124 LEU A N 1
ATOM 924 C CA . LEU A 1 124 ? 5.600 5.118 1.959 1.00 93.56 124 LEU A CA 1
ATOM 925 C C . LEU A 1 124 ? 4.985 4.688 0.629 1.00 93.56 124 LEU A C 1
ATOM 927 O O . LEU A 1 124 ? 5.710 4.658 -0.362 1.00 93.56 124 LEU A O 1
ATOM 931 N N . SER A 1 125 ? 3.680 4.408 0.557 1.00 94.25 125 SER A N 1
ATOM 932 C CA . SER A 1 125 ? 3.036 4.070 -0.714 1.00 94.25 125 SER A CA 1
ATOM 933 C C . SER A 1 125 ? 3.128 5.229 -1.706 1.00 94.25 125 SER A C 1
ATOM 935 O O . SER A 1 125 ? 3.489 5.016 -2.861 1.00 94.25 125 SER A O 1
ATOM 937 N N . ILE A 1 126 ? 2.936 6.471 -1.263 1.00 93.44 126 ILE A N 1
ATOM 938 C CA . ILE A 1 126 ? 3.076 7.641 -2.140 1.00 93.44 126 ILE A CA 1
ATOM 939 C C . ILE A 1 126 ? 4.520 7.758 -2.647 1.00 93.44 126 ILE A C 1
ATOM 941 O O . ILE A 1 126 ? 4.743 7.882 -3.853 1.00 93.44 126 ILE A O 1
ATOM 945 N N . PHE A 1 127 ? 5.512 7.650 -1.758 1.00 94.12 127 PHE A N 1
ATOM 946 C CA . PHE A 1 127 ? 6.924 7.736 -2.147 1.00 94.12 127 PHE A CA 1
ATOM 947 C C . PHE A 1 127 ? 7.361 6.601 -3.074 1.00 94.12 127 PHE A C 1
ATOM 949 O O . PHE A 1 127 ? 8.030 6.847 -4.078 1.00 94.12 127 PHE A O 1
ATOM 956 N N . VAL A 1 128 ? 6.965 5.364 -2.774 1.00 93.75 128 VAL A N 1
ATOM 957 C CA . VAL A 1 128 ? 7.253 4.203 -3.623 1.00 93.75 128 VAL A CA 1
ATOM 958 C C . VAL A 1 128 ? 6.549 4.347 -4.969 1.00 93.75 128 VAL A C 1
ATOM 960 O O . VAL A 1 128 ? 7.147 4.044 -6.001 1.00 93.75 128 VAL A O 1
ATOM 963 N N . GLY A 1 129 ? 5.327 4.870 -4.996 1.00 92.75 129 GLY A N 1
ATOM 964 C CA . GLY A 1 129 ? 4.611 5.154 -6.232 1.00 92.75 129 GLY A CA 1
ATOM 965 C C . GLY A 1 129 ? 5.323 6.185 -7.112 1.00 92.75 129 GLY A C 1
ATOM 966 O O . GLY A 1 129 ? 5.538 5.941 -8.300 1.00 92.75 129 GLY A O 1
ATOM 967 N N . ILE A 1 130 ? 5.795 7.287 -6.520 1.00 93.81 130 ILE A N 1
ATOM 968 C CA . ILE A 1 130 ? 6.626 8.287 -7.211 1.00 93.81 130 ILE A CA 1
ATOM 969 C C . ILE A 1 130 ? 7.928 7.653 -7.716 1.00 93.81 130 ILE A C 1
ATOM 971 O O . ILE A 1 130 ? 8.313 7.877 -8.864 1.00 93.81 130 ILE A O 1
ATOM 975 N N . LEU A 1 131 ? 8.587 6.821 -6.905 1.00 92.62 131 LEU A N 1
ATOM 976 C CA . LEU A 1 131 ? 9.824 6.136 -7.287 1.00 92.62 131 LEU A CA 1
ATOM 977 C C . LEU A 1 131 ? 9.637 5.266 -8.541 1.00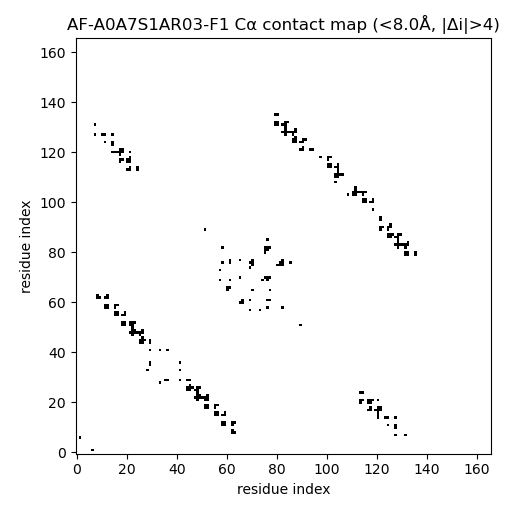 92.62 131 LEU A C 1
ATOM 979 O O . LEU A 1 131 ? 10.471 5.322 -9.446 1.00 92.62 131 LEU A O 1
ATOM 983 N N . HIS A 1 132 ? 8.533 4.517 -8.631 1.00 92.19 132 HIS A N 1
ATOM 984 C CA . HIS A 1 132 ? 8.196 3.724 -9.818 1.00 92.19 132 HIS A CA 1
ATOM 985 C C . HIS A 1 132 ? 8.079 4.604 -11.074 1.00 92.19 132 HIS A C 1
ATOM 987 O O . HIS A 1 132 ? 8.640 4.270 -12.120 1.00 92.19 132 HIS A O 1
ATOM 993 N N . LEU A 1 133 ? 7.389 5.745 -10.974 1.00 91.50 133 LEU A N 1
ATOM 994 C CA . LEU A 1 133 ? 7.199 6.665 -12.101 1.00 91.50 133 LEU A CA 1
ATOM 995 C C . LEU A 1 133 ? 8.510 7.347 -12.518 1.00 91.50 133 LEU A C 1
ATOM 997 O O . LEU A 1 133 ? 8.808 7.434 -13.711 1.00 91.50 133 LEU A O 1
ATOM 1001 N N . CYS A 1 134 ? 9.327 7.766 -11.550 1.00 91.00 134 CYS A N 1
ATOM 1002 C CA . CYS A 1 134 ? 10.647 8.347 -11.797 1.00 91.00 134 CYS A CA 1
ATOM 1003 C C . CYS A 1 134 ? 11.587 7.357 -12.496 1.00 91.00 134 CYS A C 1
ATOM 1005 O O . CYS A 1 134 ? 12.271 7.721 -13.457 1.00 91.00 134 CYS A O 1
ATOM 1007 N N . LEU A 1 135 ? 11.613 6.096 -12.052 1.00 88.75 135 LEU A N 1
ATOM 1008 C CA . LEU A 1 135 ? 12.444 5.063 -12.673 1.00 88.75 135 LEU A CA 1
ATOM 1009 C C . LEU A 1 135 ? 11.945 4.689 -14.065 1.00 88.75 135 LEU A C 1
ATOM 1011 O O . LEU A 1 135 ? 12.754 4.554 -14.980 1.00 88.75 135 LEU A O 1
ATOM 1015 N N . TRP A 1 136 ? 10.631 4.604 -14.267 1.00 89.62 136 TRP A N 1
ATOM 1016 C CA . TRP A 1 136 ? 10.075 4.411 -15.603 1.00 89.62 136 TRP A CA 1
ATOM 1017 C C . TRP A 1 136 ? 10.467 5.538 -16.564 1.00 89.62 136 TRP A C 1
ATOM 1019 O O . TRP A 1 136 ? 10.890 5.270 -17.693 1.00 89.62 136 TRP A O 1
ATOM 1029 N N . TRP A 1 137 ? 10.383 6.793 -16.111 1.00 89.44 137 TRP A N 1
ATOM 1030 C CA . TRP A 1 137 ? 10.806 7.947 -16.904 1.00 89.44 137 TRP A CA 1
ATOM 1031 C C . TRP A 1 137 ? 12.292 7.869 -17.261 1.00 89.44 137 TRP A C 1
ATOM 1033 O O . TRP A 1 137 ? 12.666 8.069 -18.419 1.00 89.44 137 TRP A O 1
ATOM 1043 N N . ARG A 1 138 ? 13.139 7.524 -16.284 1.00 88.25 138 ARG A N 1
ATOM 1044 C CA . ARG A 1 138 ? 14.578 7.333 -16.491 1.00 88.25 138 ARG A CA 1
ATOM 1045 C C . ARG A 1 138 ? 14.865 6.230 -17.511 1.00 88.25 138 ARG A C 1
ATOM 1047 O O . ARG A 1 138 ? 15.571 6.494 -18.476 1.00 88.25 138 ARG A O 1
ATOM 1054 N N . MET A 1 139 ? 14.256 5.052 -17.372 1.00 85.25 139 MET A N 1
ATOM 1055 C CA . MET A 1 139 ? 14.427 3.949 -18.329 1.00 85.25 139 MET A CA 1
ATOM 1056 C C . MET A 1 139 ? 13.995 4.341 -19.745 1.00 85.25 139 MET A C 1
ATOM 1058 O O . MET A 1 139 ? 14.668 4.002 -20.717 1.00 85.25 139 MET A O 1
ATOM 1062 N N . ARG A 1 140 ? 12.896 5.096 -19.887 1.00 86.25 140 ARG A N 1
ATOM 1063 C CA . ARG A 1 140 ? 12.469 5.611 -21.197 1.00 86.25 140 ARG A CA 1
ATOM 1064 C C . ARG A 1 140 ? 13.454 6.609 -21.789 1.00 86.25 140 ARG A C 1
ATOM 1066 O O . ARG A 1 140 ? 13.642 6.602 -23.003 1.00 86.25 140 ARG A O 1
ATOM 1073 N N . ARG A 1 141 ? 14.045 7.475 -20.965 1.00 87.06 141 ARG A N 1
ATOM 1074 C CA . ARG A 1 141 ? 15.074 8.421 -21.405 1.00 87.06 141 ARG A CA 1
ATOM 1075 C C . ARG A 1 141 ? 16.326 7.678 -21.870 1.00 87.06 141 ARG A C 1
ATOM 1077 O O . ARG A 1 141 ? 16.781 7.929 -22.981 1.00 87.06 141 ARG A O 1
ATOM 1084 N N . ASP A 1 142 ? 16.821 6.740 -21.070 1.00 84.31 142 ASP A N 1
ATOM 1085 C CA . ASP A 1 142 ? 18.031 5.970 -21.377 1.00 84.31 142 ASP A CA 1
ATOM 1086 C C . ASP A 1 142 ? 17.844 5.140 -22.662 1.00 84.31 142 ASP A C 1
ATOM 1088 O O . ASP A 1 142 ? 18.714 5.128 -23.530 1.00 84.31 142 ASP A O 1
ATOM 1092 N N . ALA A 1 143 ? 16.658 4.550 -22.859 1.00 81.38 143 ALA A N 1
ATOM 1093 C CA . ALA A 1 143 ? 16.315 3.825 -24.084 1.00 81.38 143 ALA A CA 1
ATOM 1094 C C . ALA A 1 143 ? 16.209 4.718 -25.335 1.00 81.38 143 ALA A C 1
ATOM 1096 O O . ALA A 1 143 ? 16.406 4.228 -26.446 1.00 81.38 143 ALA A O 1
ATOM 109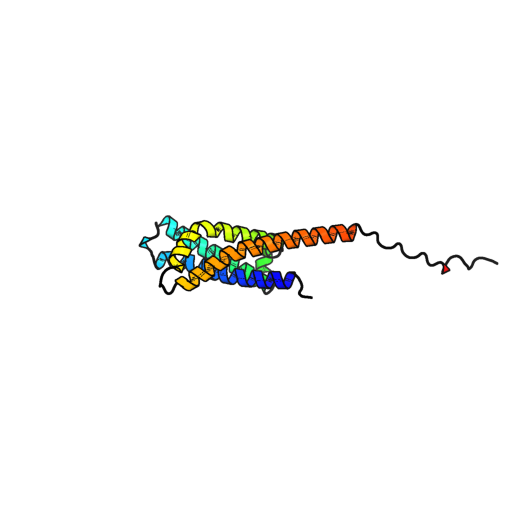7 N N . ARG A 1 144 ? 15.871 6.008 -25.189 1.00 79.94 144 ARG A N 1
ATOM 1098 C CA . ARG A 1 144 ? 15.892 6.965 -26.311 1.00 79.94 144 ARG A CA 1
ATOM 1099 C C . ARG A 1 144 ? 17.322 7.345 -26.672 1.00 79.94 144 ARG A C 1
ATOM 1101 O O . ARG A 1 144 ? 17.676 7.260 -27.838 1.00 79.94 144 ARG A O 1
ATOM 1108 N N . ILE A 1 145 ? 18.145 7.660 -25.673 1.00 75.31 145 ILE A N 1
ATOM 1109 C CA . ILE A 1 145 ? 19.557 8.016 -25.873 1.00 75.31 145 ILE A CA 1
ATOM 1110 C C . ILE A 1 145 ? 20.314 6.857 -26.532 1.00 75.31 145 ILE A C 1
ATOM 1112 O O . ILE A 1 145 ? 21.032 7.069 -27.502 1.00 75.31 145 ILE A O 1
ATOM 1116 N N . ALA A 1 146 ? 20.100 5.618 -26.078 1.00 74.25 146 ALA A N 1
ATOM 1117 C CA . ALA A 1 146 ? 20.736 4.437 -26.663 1.00 74.25 146 ALA A CA 1
ATOM 1118 C C . ALA A 1 146 ? 20.364 4.195 -28.139 1.00 74.25 146 ALA A C 1
ATOM 1120 O O . ALA A 1 146 ? 21.142 3.587 -28.863 1.00 74.25 146 ALA A O 1
ATOM 1121 N N . LYS A 1 147 ? 19.194 4.666 -28.593 1.00 72.62 147 LYS A N 1
ATOM 1122 C CA . LYS A 1 147 ? 18.772 4.587 -30.002 1.00 72.62 147 LYS A CA 1
ATOM 1123 C C . LYS A 1 147 ? 19.341 5.708 -30.871 1.00 72.62 147 LYS A C 1
ATOM 1125 O O . LYS A 1 147 ? 19.350 5.570 -32.088 1.00 72.62 147 LYS A O 1
ATOM 1130 N N . GLU A 1 148 ? 19.757 6.816 -30.265 1.00 66.50 148 GLU A N 1
ATOM 1131 C CA . GLU A 1 148 ? 20.322 7.977 -30.964 1.00 66.50 148 GLU A CA 1
ATOM 1132 C C . GLU A 1 148 ? 21.845 7.873 -31.145 1.00 66.50 148 GLU A C 1
ATOM 1134 O O . GLU A 1 148 ? 22.404 8.585 -31.976 1.00 66.50 148 GLU A O 1
ATOM 1139 N N . VAL A 1 149 ? 22.523 6.975 -30.417 1.00 58.28 149 VAL A N 1
ATOM 1140 C CA . VAL A 1 149 ? 23.938 6.653 -30.651 1.00 58.28 149 VAL A CA 1
ATOM 1141 C C . VAL A 1 149 ? 24.041 5.830 -31.943 1.00 58.28 149 VAL A C 1
ATOM 1143 O O . VAL A 1 149 ? 23.518 4.715 -31.974 1.00 58.28 149 VAL A O 1
ATOM 1146 N N . PRO A 1 150 ? 24.693 6.337 -33.008 1.00 55.12 150 PRO A N 1
ATOM 1147 C CA . PRO A 1 150 ? 24.873 5.577 -34.236 1.00 55.12 150 PRO A CA 1
ATOM 1148 C C . PRO A 1 150 ? 25.679 4.316 -33.934 1.00 55.12 150 PRO A C 1
ATOM 1150 O O . PRO A 1 150 ? 26.734 4.385 -33.299 1.00 55.12 150 PRO A O 1
ATOM 1153 N N . GLU A 1 151 ? 25.185 3.173 -34.396 1.00 58.78 151 GLU A N 1
ATOM 1154 C CA . GLU A 1 151 ? 25.957 1.936 -34.431 1.00 58.78 151 GLU A CA 1
ATOM 1155 C C . GLU A 1 151 ? 27.267 2.229 -35.190 1.00 58.78 151 GLU A C 1
ATOM 1157 O O . GLU A 1 151 ? 27.207 2.840 -36.266 1.00 58.78 151 GLU A O 1
ATOM 1162 N N . PRO A 1 152 ? 28.458 1.901 -34.648 1.00 56.50 152 PRO A N 1
ATOM 1163 C CA . PRO A 1 152 ? 29.690 2.101 -35.394 1.00 56.50 152 PRO A CA 1
ATOM 1164 C C . PRO A 1 152 ? 29.563 1.294 -36.684 1.00 56.50 152 PRO A C 1
ATOM 1166 O O . PRO A 1 152 ? 29.358 0.081 -36.635 1.00 56.50 152 PRO A O 1
ATOM 1169 N N . ALA A 1 153 ? 29.619 1.987 -37.827 1.00 59.03 153 ALA A N 1
ATOM 1170 C CA . ALA A 1 153 ? 29.543 1.353 -39.135 1.00 59.03 153 ALA A CA 1
ATOM 1171 C C . ALA A 1 153 ? 30.512 0.160 -39.156 1.00 59.03 153 ALA A C 1
ATOM 1173 O O . ALA A 1 153 ? 31.637 0.313 -38.660 1.00 59.03 153 ALA A O 1
ATOM 1174 N N . PRO A 1 154 ? 30.099 -1.014 -39.676 1.00 58.00 154 PRO A N 1
ATOM 1175 C CA . PRO A 1 154 ? 30.985 -2.164 -39.748 1.00 58.00 154 PRO A CA 1
ATOM 1176 C C . PRO A 1 154 ? 32.263 -1.704 -40.438 1.00 58.00 154 PRO A C 1
ATOM 1178 O O . PRO A 1 154 ? 32.204 -1.133 -41.530 1.00 58.00 154 PRO A O 1
ATOM 1181 N N . ALA A 1 155 ? 33.395 -1.860 -39.748 1.00 64.00 155 ALA A N 1
ATOM 1182 C CA . ALA A 1 155 ? 34.691 -1.514 -40.299 1.00 64.00 155 ALA A CA 1
ATOM 1183 C C . ALA A 1 155 ? 34.788 -2.210 -41.658 1.00 64.00 155 ALA A C 1
ATOM 1185 O O . ALA A 1 155 ? 34.693 -3.434 -41.730 1.00 64.00 155 ALA A O 1
ATOM 1186 N N . LEU A 1 156 ? 34.872 -1.422 -42.733 1.00 57.41 156 LEU A N 1
ATOM 1187 C CA . LEU A 1 156 ? 35.126 -1.958 -44.060 1.00 57.41 156 LEU A CA 1
ATOM 1188 C C . LEU A 1 156 ? 36.451 -2.715 -43.947 1.00 57.41 156 LEU A C 1
ATOM 1190 O O . LEU A 1 156 ? 37.498 -2.088 -43.783 1.00 57.41 156 LEU A O 1
ATOM 1194 N N . ASP A 1 157 ? 36.396 -4.045 -43.974 1.00 55.31 157 ASP A N 1
ATOM 1195 C CA . ASP A 1 157 ? 37.588 -4.877 -44.004 1.00 55.31 157 ASP A CA 1
ATOM 1196 C C . ASP A 1 157 ? 38.362 -4.507 -45.271 1.00 55.31 157 ASP A C 1
ATOM 1198 O O . ASP A 1 157 ? 37.991 -4.841 -46.400 1.00 55.31 157 ASP A O 1
ATOM 1202 N N . THR A 1 158 ? 39.473 -3.797 -45.095 1.00 53.91 158 THR A N 1
ATOM 1203 C CA . THR A 1 158 ? 40.381 -3.396 -46.174 1.00 53.91 158 THR A CA 1
ATOM 1204 C C . THR A 1 158 ? 41.045 -4.600 -46.859 1.00 53.91 158 THR A C 1
ATOM 1206 O O . THR A 1 158 ? 41.830 -4.425 -47.787 1.00 53.91 158 THR A O 1
ATOM 1209 N N . GLN A 1 159 ? 40.724 -5.834 -46.451 1.00 53.97 159 GLN A N 1
ATOM 1210 C CA . GLN A 1 159 ? 41.222 -7.064 -47.065 1.00 53.97 159 GLN A CA 1
ATOM 1211 C C . GLN A 1 159 ? 40.531 -7.440 -48.386 1.00 53.97 159 GLN A C 1
ATOM 1213 O O . GLN A 1 159 ? 41.084 -8.245 -49.133 1.00 53.97 159 GLN A O 1
ATOM 1218 N N . THR A 1 160 ? 39.388 -6.844 -48.744 1.00 51.72 160 THR A N 1
ATOM 1219 C CA . THR A 1 160 ? 38.701 -7.157 -50.019 1.00 51.72 160 THR A CA 1
ATOM 1220 C C . THR A 1 160 ? 39.155 -6.349 -51.243 1.00 51.72 160 THR A C 1
ATOM 1222 O O . THR A 1 160 ? 38.674 -6.617 -52.338 1.00 51.72 160 THR A O 1
ATOM 1225 N N . LEU A 1 161 ? 40.097 -5.404 -51.116 1.00 52.03 161 LEU A N 1
ATOM 1226 C CA . LEU A 1 161 ? 40.508 -4.519 -52.228 1.00 52.03 161 LEU A CA 1
ATOM 1227 C C . LEU A 1 161 ? 41.934 -4.748 -52.768 1.00 52.03 161 LEU A C 1
ATOM 1229 O O . LEU A 1 161 ? 42.405 -3.966 -53.584 1.00 52.03 161 LEU A O 1
ATOM 1233 N N . GLY A 1 162 ? 42.620 -5.821 -52.359 1.00 47.59 162 GLY A N 1
ATOM 1234 C CA . GLY A 1 162 ? 44.030 -6.058 -52.711 1.00 47.59 162 GLY A CA 1
ATOM 1235 C C . GLY A 1 162 ? 44.335 -7.329 -53.509 1.00 47.59 162 GLY A C 1
ATOM 1236 O O . GLY A 1 162 ? 45.485 -7.758 -53.516 1.00 47.59 162 GLY A O 1
ATOM 1237 N N . ARG A 1 163 ? 43.350 -7.985 -54.137 1.00 48.16 163 ARG A N 1
ATOM 1238 C CA . ARG A 1 163 ? 43.607 -9.193 -54.944 1.00 48.16 163 ARG A CA 1
ATOM 1239 C C . ARG A 1 163 ? 42.842 -9.172 -56.261 1.00 48.16 163 ARG A C 1
ATOM 1241 O O . ARG A 1 163 ? 41.951 -9.980 -56.487 1.00 48.16 163 ARG A O 1
ATOM 1248 N N . SER A 1 164 ? 43.192 -8.222 -57.119 1.00 48.06 164 SER A N 1
ATOM 1249 C CA . SER A 1 164 ? 42.789 -8.249 -58.523 1.00 48.06 164 SER A CA 1
ATOM 1250 C C . SER A 1 164 ? 43.788 -7.505 -59.405 1.00 48.06 164 SER A C 1
ATOM 1252 O O . SER A 1 164 ? 43.386 -6.551 -60.041 1.00 48.06 164 SER A O 1
ATOM 1254 N N . GLU A 1 165 ? 45.044 -7.948 -59.450 1.00 43.97 165 GLU A N 1
ATOM 1255 C CA . GLU A 1 165 ? 45.950 -7.876 -60.616 1.00 43.97 165 GLU A CA 1
ATOM 1256 C C . GLU A 1 165 ? 46.897 -9.083 -60.419 1.00 43.97 165 GLU A C 1
ATOM 1258 O O . GLU A 1 165 ? 47.369 -9.306 -59.305 1.00 43.97 165 GLU A O 1
ATOM 1263 N N . GLY A 1 166 ? 47.051 -10.038 -61.336 1.00 37.19 166 GLY A N 1
ATOM 1264 C CA . GLY A 1 166 ? 47.217 -9.892 -62.777 1.00 37.19 166 GLY A CA 1
ATOM 1265 C C . GLY A 1 166 ? 48.641 -10.323 -63.081 1.00 37.19 166 GLY A C 1
ATOM 1266 O O . GLY A 1 166 ? 49.527 -9.463 -62.918 1.00 37.19 166 GLY A O 1
#

Radius of gyration: 24.75 Å; Cα contacts (8 Å, |Δi|>4): 166; chains: 1; bounding box: 71×28×88 Å

Nearest PDB structures (foldseek):
  8qae-assembly1_A  TM=3.918E-01  e=2.682E+00  synthetic construct
  7wc8-assembly1_A  TM=4.221E-01  e=4.175E+00  Homo sapiens
  8ium-assembly1_R  TM=3.214E-01  e=7.170E+00  Homo sapiens

Secondary structure (DSSP, 8-state):
---HHHHHHHHHHHHHHHHHHHHHHHHHHHHH-GGG--HHHHHHHHHHHHHHHHHHHHHHHHHHS--HHHHHH-GGGGSHHHHHHHHHHHHHHHGGGHHHHHHHHTSSSTTHHHHHHHHHHHHHHHHHHHHHHHHHHHHHHHHHHHHHSPPPPP---GGGGS----

Organism: Noctiluca scintillans (NCBI:txid2966)

Foldseek 3Di:
DDDPLLVLLVLLLLLLV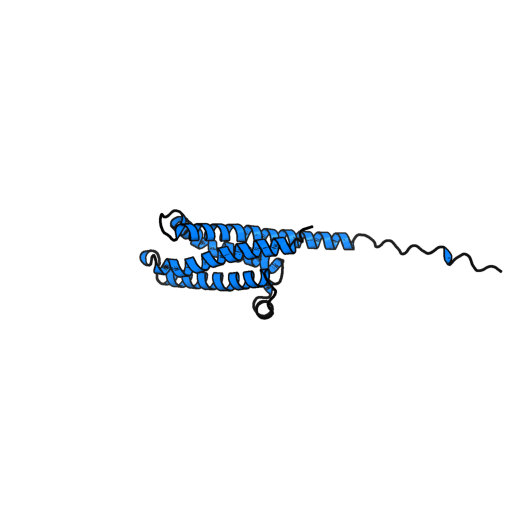LLLLQLVCLLCVCVVCVVVDDPVRNVVSNVLSVVSNVVSVLLNCLSVPDDPVCCVVVVLSVALLSQLVVLQVNLVVCVVCLVVLCVCLPDPDPCNVSSVSNNVSSVSSNVSSVVSVVVVVVVVVVVVVVVVPDDPDPPPPPVVPPPDDD

pLDDT: mean 83.33, std 12.66, range [37.19, 95.44]

Sequence (166 aa):
MVSYDCILCLCGGLVSVFLLTLGVLLIKLPFTRPGDYDAGQWLSCIAQGIAICAFSFASFLENVRSFQCIASNCGFLTTIVGRGVYYILIGLFSMPIWEQLRAVSESAGSEAWAAGIALTGVILSIFVGILHLCLWWRMRRDARIAKEVPEPAPALDTQTLGRSEG

Mean predicted aligned error: 9.07 Å

Solvent-accessible surface area (backbone atoms only — not comparable to full-atom values): 8810 Å² total; per-residue (Å²): 131,85,55,70,66,58,53,51,26,51,54,48,29,53,31,19,53,22,34,31,47,34,11,54,46,36,48,44,47,50,73,79,41,52,91,82,43,56,77,69,55,38,52,50,36,32,54,50,8,52,50,38,31,54,54,21,49,53,45,26,45,45,41,75,46,85,44,71,71,49,50,74,75,45,46,48,58,76,37,62,58,38,38,11,52,48,28,34,52,54,24,59,69,47,49,87,51,42,67,58,36,47,57,43,31,74,38,96,52,95,56,9,66,53,29,47,43,19,54,50,14,37,57,46,21,36,53,52,11,48,50,31,44,54,48,52,52,48,54,55,50,53,58,49,55,64,68,69,54,76,75,79,71,78,76,78,68,76,79,81,80,76,83,87,82,135